Protein AF-A0A9P1INL1-F1 (afdb_monomer)

Sequence (177 aa):
MSMYSETFSSTSYEKPERMVPSFIPCDELLGWNLSVVSNPVTKKDEYTYTVCCRASGRHQVPEAPILKETTPPPVLARCDGPCMAEFPSNQLMIVGKCEHLLCKACYGIVKNDDGSYGCSNFYCWVEPRETFQKAKQNYRKIIQKQNSRAHKFKKDGEDLRSSSEACLPQTPIEYDK

Organism: NCBI:txid860376

Secondary structure (DSSP, 8-state):
----------S----GGG-S-TTS-GGGEEEEEEEEEE-TTT-PEEEEEEEEE-------PPP----S--PPPPPEEE-SSTT--EEEGGGEEE-TTT--EEETTTTTSEE-TTSPEEP-SHHHHS-TTS-HHHHHHHHHHHHHHHHHHHHHHHHTT---PPP-GGGSPPPP-----

Solvent-accessible surface area (backbone atoms only — not comparable to full-atom values): 11444 Å² total; per-residue (Å²): 137,82,84,88,85,82,87,81,90,85,79,78,89,69,56,77,81,71,72,58,65,87,86,58,63,82,92,30,62,76,47,72,48,79,47,78,45,70,37,90,85,79,73,43,76,43,77,47,79,47,77,43,67,53,83,76,76,88,68,93,69,83,92,75,84,90,81,77,87,79,72,74,79,70,59,72,40,62,25,52,19,48,44,59,45,74,38,44,47,90,61,42,43,70,38,94,88,73,71,46,31,21,33,76,47,33,48,61,73,29,68,41,95,90,71,46,71,34,60,49,25,66,83,73,58,49,61,94,86,56,54,70,68,59,42,55,59,58,47,48,59,56,42,53,53,26,33,57,39,10,53,50,37,44,75,74,72,42,94,48,76,54,51,54,81,86,50,53,87,73,80,79,79,80,75,84,126

Structure (mmCIF, N/CA/C/O backbone):
data_AF-A0A9P1INL1-F1
#
_entry.id   AF-A0A9P1INL1-F1
#
loop_
_atom_site.group_PDB
_atom_site.id
_atom_site.type_symbol
_atom_site.label_atom_id
_atom_site.label_alt_id
_atom_site.label_comp_id
_atom_site.label_asym_id
_atom_site.label_entity_id
_atom_site.label_seq_id
_atom_site.pdbx_PDB_ins_code
_atom_site.Cartn_x
_atom_site.Cartn_y
_atom_site.Cartn_z
_atom_site.occupancy
_atom_site.B_iso_or_equiv
_atom_site.auth_seq_id
_atom_site.auth_comp_id
_atom_site.auth_asym_id
_atom_site.auth_atom_id
_atom_site.pdbx_PDB_model_num
ATOM 1 N N . MET A 1 1 ? -46.546 58.010 -30.034 1.00 36.72 1 MET A N 1
ATOM 2 C CA . MET A 1 1 ? -46.561 58.095 -28.556 1.00 36.72 1 MET A CA 1
ATOM 3 C C . MET A 1 1 ? -45.630 57.000 -28.052 1.00 36.72 1 MET A C 1
ATOM 5 O O . MET A 1 1 ? -46.015 55.848 -28.089 1.00 36.72 1 MET A O 1
ATOM 9 N N . SER A 1 2 ? -44.316 57.220 -28.031 1.00 37.75 2 SER A N 1
ATOM 10 C CA . SER A 1 2 ? -43.514 57.994 -27.064 1.00 37.75 2 SER A CA 1
ATOM 11 C C . SER A 1 2 ? -43.453 57.369 -25.667 1.00 37.75 2 SER A C 1
ATOM 13 O O . SER A 1 2 ? -44.425 57.463 -24.931 1.00 37.75 2 SER A O 1
ATOM 15 N N . MET A 1 3 ? -42.257 56.826 -25.390 1.00 40.75 3 MET A N 1
ATOM 16 C CA . MET A 1 3 ? -41.490 56.734 -24.136 1.00 40.75 3 MET A CA 1
ATOM 17 C C . MET A 1 3 ? -42.141 56.108 -22.900 1.00 40.75 3 MET A C 1
ATOM 19 O O . MET A 1 3 ? -43.135 56.622 -22.423 1.00 40.75 3 MET A O 1
ATOM 23 N N . TYR A 1 4 ? -41.464 55.112 -22.313 1.00 36.56 4 TYR A N 1
ATOM 24 C CA . TYR A 1 4 ? -40.706 55.322 -21.071 1.00 36.56 4 TYR A CA 1
ATOM 25 C C . TYR A 1 4 ? -39.428 54.471 -21.101 1.00 36.56 4 TYR A C 1
ATOM 27 O O . TYR A 1 4 ? -39.467 53.244 -21.058 1.00 36.56 4 TYR A O 1
ATOM 35 N N . SER A 1 5 ? -38.296 55.162 -21.224 1.00 41.53 5 SER A N 1
ATOM 36 C CA . SER A 1 5 ? -36.984 54.665 -20.829 1.00 41.53 5 SER A CA 1
ATOM 37 C C . SER A 1 5 ? -36.806 55.029 -19.360 1.00 41.53 5 SER A C 1
ATOM 39 O O . SER A 1 5 ? -36.778 56.215 -19.043 1.00 41.53 5 SER A O 1
ATOM 41 N N . GLU A 1 6 ? -36.656 54.044 -18.481 1.00 32.81 6 GLU A N 1
ATOM 42 C CA . GLU A 1 6 ? -36.129 54.272 -17.136 1.00 32.81 6 GLU A CA 1
ATOM 43 C C . GLU A 1 6 ? -34.863 53.443 -16.954 1.00 32.81 6 GLU A C 1
ATOM 45 O O . GLU A 1 6 ? -34.866 52.252 -16.657 1.00 32.81 6 GLU A O 1
ATOM 50 N N . THR A 1 7 ? -33.746 54.121 -17.188 1.00 39.84 7 THR A N 1
ATOM 51 C CA . THR A 1 7 ? -32.451 53.799 -16.607 1.00 39.84 7 THR A CA 1
ATOM 52 C C . THR A 1 7 ? -32.478 54.145 -15.122 1.00 39.84 7 THR A C 1
ATOM 54 O O . THR A 1 7 ? -32.652 55.315 -14.781 1.00 39.84 7 THR A O 1
ATOM 57 N N . PHE A 1 8 ? -32.191 53.172 -14.257 1.00 27.66 8 PHE A N 1
ATOM 58 C CA . PHE A 1 8 ? -31.573 53.452 -12.964 1.00 27.66 8 PHE A CA 1
ATOM 59 C C . PHE A 1 8 ? -30.344 52.566 -12.759 1.00 27.66 8 PHE A C 1
ATOM 61 O O . PHE A 1 8 ? -30.400 51.339 -12.758 1.00 27.66 8 PHE A O 1
ATOM 68 N N . SER A 1 9 ? -29.219 53.268 -12.662 1.00 38.03 9 SER A N 1
ATOM 69 C CA . SER A 1 9 ? -27.861 52.804 -12.410 1.00 38.03 9 SER A CA 1
ATOM 70 C C . SER A 1 9 ? -27.678 52.462 -10.934 1.00 38.03 9 SER A C 1
ATOM 72 O O . SER A 1 9 ? -28.098 53.252 -10.095 1.00 38.03 9 SER A O 1
ATOM 74 N N . SER A 1 10 ? -26.995 51.351 -10.643 1.00 29.69 10 SER A N 1
ATOM 75 C CA . SER A 1 10 ? -26.153 51.075 -9.459 1.00 29.69 10 SER A CA 1
ATOM 76 C C . SER A 1 10 ? -26.066 49.549 -9.339 1.00 29.69 10 SER A C 1
ATOM 78 O O . SER A 1 10 ? -27.085 48.897 -9.193 1.00 29.69 10 SER A O 1
ATOM 80 N N . THR A 1 11 ? -24.936 48.861 -9.418 1.00 30.86 11 THR A N 1
ATOM 81 C CA . THR A 1 11 ? -23.526 49.225 -9.282 1.00 30.86 11 THR A CA 1
ATOM 82 C C . THR A 1 11 ? -22.720 48.044 -9.827 1.00 30.86 11 THR A C 1
ATOM 84 O O . THR A 1 11 ? -23.191 46.913 -9.798 1.00 30.86 11 THR A O 1
ATOM 87 N N . SER A 1 12 ? -21.512 48.339 -10.306 1.00 35.31 12 SER A N 1
ATOM 88 C CA . SER A 1 12 ? -20.499 47.407 -10.818 1.00 35.31 12 SER A CA 1
ATOM 89 C C . SER A 1 12 ? -20.913 46.553 -12.019 1.00 35.31 12 SER A C 1
ATOM 91 O O . SER A 1 12 ? -21.246 45.377 -11.907 1.00 35.31 12 SER A O 1
ATOM 93 N N . TYR A 1 13 ? -20.737 47.143 -13.203 1.00 37.69 13 TYR A N 1
ATOM 94 C CA . TYR A 1 13 ? -20.312 46.407 -14.390 1.00 37.69 13 TYR A CA 1
ATOM 95 C C . TYR A 1 13 ? -18.970 45.718 -14.094 1.00 37.69 13 TYR A C 1
ATOM 97 O O . TYR A 1 13 ? -17.903 46.206 -14.472 1.00 37.69 13 TYR A O 1
ATOM 105 N N . GLU A 1 14 ? -18.997 44.590 -13.393 1.00 40.81 14 GLU A N 1
ATOM 106 C CA . GLU A 1 14 ? -17.897 43.646 -13.482 1.00 40.81 14 GLU A CA 1
ATOM 107 C C . GLU A 1 14 ? -18.046 42.956 -14.828 1.00 40.81 14 GLU A C 1
ATOM 109 O O . GLU A 1 14 ? -18.856 42.052 -15.018 1.00 40.81 14 GLU A O 1
ATOM 114 N N . LYS A 1 15 ? -17.305 43.484 -15.809 1.00 45.31 15 LYS A N 1
ATOM 115 C CA . LYS A 1 15 ? -17.034 42.814 -17.079 1.00 45.31 15 LYS A CA 1
ATOM 116 C C . LYS A 1 15 ? -16.907 41.304 -16.822 1.00 45.31 15 LYS A C 1
ATOM 118 O O . LYS A 1 15 ? -16.121 40.944 -15.947 1.00 45.31 15 LYS A O 1
ATOM 123 N N . PRO A 1 16 ? -17.567 40.423 -17.592 1.00 45.09 16 PRO A N 1
ATOM 124 C CA . PRO A 1 16 ? -17.417 38.971 -17.438 1.00 45.09 16 PRO A CA 1
ATOM 125 C C . PRO A 1 16 ? -15.958 38.501 -17.607 1.00 45.09 16 PRO A C 1
ATOM 127 O O . PRO A 1 16 ? -15.588 37.426 -17.150 1.00 45.09 16 PRO A O 1
ATOM 130 N N . GLU A 1 17 ? -15.099 39.356 -18.169 1.00 46.00 17 GLU A N 1
ATOM 131 C CA . GLU A 1 17 ? -13.638 39.220 -18.193 1.00 46.00 17 GLU A CA 1
ATOM 132 C C . GLU A 1 17 ? -12.988 39.176 -16.790 1.00 46.00 17 GLU A C 1
ATOM 134 O O . GLU A 1 17 ? -11.856 38.724 -16.667 1.00 46.00 17 GLU A O 1
ATOM 139 N N . ARG A 1 18 ? -13.672 39.625 -15.726 1.00 47.19 18 ARG A N 1
ATOM 140 C CA . ARG A 1 18 ? -13.165 39.641 -14.339 1.00 47.19 18 ARG A CA 1
ATOM 141 C C . ARG A 1 18 ? -13.509 38.401 -13.517 1.00 47.19 18 ARG A C 1
ATOM 143 O O . ARG A 1 18 ? -13.017 38.280 -12.402 1.00 47.19 18 ARG A O 1
ATOM 150 N N . MET A 1 19 ? -14.305 37.478 -14.055 1.00 52.28 19 MET A N 1
ATOM 151 C CA . MET A 1 19 ? -14.605 36.209 -13.382 1.00 52.28 19 MET A CA 1
ATOM 152 C C . MET A 1 19 ? -13.776 35.038 -13.914 1.00 52.28 19 MET A C 1
ATOM 154 O O . MET A 1 19 ? -14.055 33.895 -13.567 1.00 52.28 19 MET A O 1
ATOM 158 N N . VAL A 1 20 ? -12.742 35.301 -14.721 1.00 53.25 20 VAL A N 1
ATOM 159 C CA . VAL A 1 20 ? -11.658 34.330 -14.899 1.00 53.25 20 VAL A CA 1
ATOM 160 C C . VAL A 1 20 ? -10.857 34.353 -13.597 1.00 53.25 20 VAL A C 1
ATOM 162 O O . VAL A 1 20 ? -10.291 35.398 -13.262 1.00 53.25 20 VAL A O 1
ATOM 165 N N . PRO A 1 21 ? -10.803 33.260 -12.822 1.00 56.66 21 PRO A N 1
ATOM 166 C CA . PRO A 1 21 ? -9.991 33.248 -11.621 1.00 56.66 21 PRO A CA 1
ATOM 167 C C . PRO A 1 21 ? -8.529 33.532 -11.985 1.00 56.66 21 PRO A C 1
ATOM 169 O O . PRO A 1 21 ? -7.961 32.880 -12.861 1.00 56.66 21 PRO A O 1
ATOM 172 N N . SER A 1 22 ? -7.908 34.495 -11.305 1.00 57.97 22 SER A N 1
ATOM 173 C CA . SER A 1 22 ? -6.550 34.986 -11.596 1.00 57.97 22 SER A CA 1
ATOM 174 C C . SER A 1 22 ? -5.441 33.936 -11.456 1.00 57.97 22 SER A C 1
ATOM 176 O O . SER A 1 22 ? -4.288 34.214 -11.775 1.00 57.97 22 SER A O 1
ATOM 178 N N . PHE A 1 23 ? -5.771 32.731 -10.984 1.00 59.00 23 PHE A N 1
ATOM 179 C CA . PHE A 1 23 ? -4.848 31.604 -10.890 1.00 59.00 23 PHE A CA 1
ATOM 180 C C . PHE A 1 23 ? -4.638 30.863 -12.219 1.00 59.00 23 PHE A C 1
ATOM 182 O O . PHE A 1 23 ? -3.781 29.983 -12.278 1.00 59.00 23 PHE A O 1
ATOM 189 N N . ILE A 1 24 ? -5.398 31.178 -13.274 1.00 57.72 24 ILE A N 1
ATOM 190 C CA . ILE A 1 24 ? -5.251 30.533 -14.583 1.00 57.72 24 ILE A CA 1
ATOM 191 C C . ILE A 1 24 ? -4.301 31.371 -15.454 1.00 57.72 24 ILE A C 1
ATOM 193 O O . ILE A 1 24 ? -4.614 32.529 -15.732 1.00 57.72 24 ILE A O 1
ATOM 197 N N . PRO A 1 25 ? -3.149 30.828 -15.894 1.00 58.53 25 PRO A N 1
ATOM 198 C CA . PRO A 1 25 ? -2.222 31.554 -16.759 1.00 58.53 25 PRO A CA 1
ATOM 199 C C . PRO A 1 25 ? -2.917 31.980 -18.062 1.00 58.53 25 PRO A C 1
ATOM 201 O O . PRO A 1 25 ? -3.439 31.131 -18.787 1.00 58.53 25 PRO A O 1
ATOM 204 N N . CYS A 1 26 ? -2.914 33.284 -18.375 1.00 55.06 26 CYS A N 1
ATOM 205 C CA . CYS A 1 26 ? -3.557 33.842 -19.579 1.00 55.06 26 CYS A CA 1
ATOM 206 C C . CYS A 1 26 ? -3.087 33.183 -20.884 1.00 55.06 26 CYS A C 1
ATOM 208 O O . CYS A 1 26 ? -3.852 33.096 -21.841 1.00 55.06 26 CYS A O 1
ATOM 210 N N . ASP A 1 27 ? -1.851 32.689 -20.908 1.00 57.91 27 ASP A N 1
ATOM 211 C CA . ASP A 1 27 ? -1.192 32.195 -22.119 1.00 57.91 27 ASP A CA 1
ATOM 212 C C . ASP A 1 27 ? -1.581 30.741 -22.4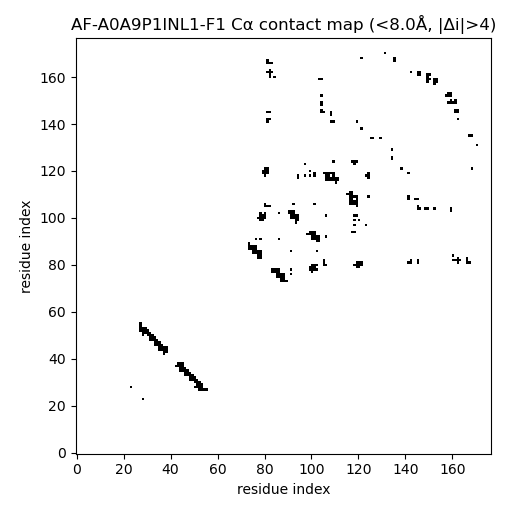62 1.00 57.91 27 ASP A C 1
ATOM 214 O O . ASP A 1 27 ? -1.153 30.194 -23.478 1.00 57.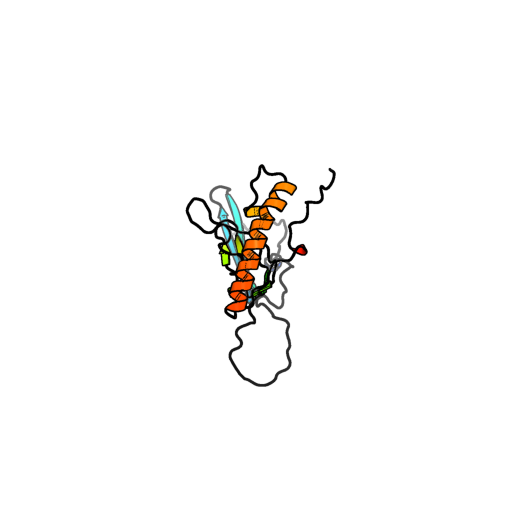91 27 ASP A O 1
ATOM 218 N N . GLU A 1 28 ? -2.403 30.107 -21.620 1.00 62.97 28 GLU A N 1
ATOM 219 C CA . GLU A 1 28 ? -2.787 28.696 -21.726 1.00 62.97 28 GLU A CA 1
ATOM 220 C C . GLU A 1 28 ? -4.294 28.496 -21.915 1.00 62.97 28 GLU A C 1
ATOM 222 O O . GLU A 1 28 ? -4.748 27.368 -22.069 1.00 62.97 28 GLU A O 1
ATOM 227 N N . LEU A 1 29 ? -5.096 29.557 -21.941 1.00 65.19 29 LEU A N 1
ATOM 228 C CA . LEU A 1 29 ? -6.551 29.456 -22.017 1.00 65.19 29 LEU A CA 1
ATOM 229 C C . LEU A 1 29 ? -7.017 29.166 -23.456 1.00 65.19 29 LEU A C 1
ATOM 231 O O . LEU A 1 29 ? -6.966 30.033 -24.323 1.00 65.19 29 LEU A O 1
ATOM 235 N N . LEU A 1 30 ? -7.506 27.951 -23.716 1.00 69.31 30 LEU A N 1
ATOM 236 C CA . LEU A 1 30 ? -8.089 27.576 -25.015 1.00 69.31 30 LEU A CA 1
ATOM 237 C C . LEU A 1 30 ? -9.535 28.053 -25.155 1.00 69.31 30 LEU A C 1
ATOM 239 O O . LEU A 1 30 ? -10.014 28.288 -26.261 1.00 69.31 30 LEU A O 1
ATOM 243 N N . GLY A 1 31 ? -10.236 28.180 -24.034 1.00 69.69 31 GLY A N 1
ATOM 244 C CA . GLY A 1 31 ? -11.607 28.656 -23.999 1.00 69.69 31 GLY A CA 1
ATOM 245 C C . GLY A 1 31 ? -12.217 28.489 -22.619 1.00 69.69 31 GLY A C 1
ATOM 246 O O . GLY A 1 31 ? -11.695 27.772 -21.765 1.00 69.69 31 GLY A O 1
ATOM 247 N N . TRP A 1 32 ? -13.341 29.154 -22.399 1.00 75.50 32 TRP A N 1
ATOM 248 C CA . TRP A 1 32 ? -14.104 29.038 -21.166 1.00 75.50 32 TRP A CA 1
ATOM 249 C C . TRP A 1 32 ? -15.596 29.171 -21.459 1.00 75.50 32 TRP A C 1
ATOM 251 O O . TRP A 1 32 ? -16.002 29.742 -22.473 1.00 75.50 32 TRP A O 1
ATOM 261 N N . ASN A 1 33 ? -16.414 28.620 -20.570 1.00 77.31 33 ASN A N 1
ATOM 262 C CA . ASN A 1 33 ? -17.862 28.732 -20.615 1.00 77.31 33 ASN A CA 1
ATOM 263 C C . ASN A 1 33 ? -18.403 28.975 -19.204 1.00 77.31 33 ASN A C 1
ATOM 265 O O . ASN A 1 33 ? -18.006 28.301 -18.255 1.00 77.31 33 ASN A O 1
ATOM 269 N N . LEU A 1 34 ? -19.318 29.933 -19.081 1.00 76.00 34 LEU A N 1
ATOM 270 C CA . LEU A 1 34 ? -20.094 30.163 -17.872 1.00 76.00 34 LEU A CA 1
ATOM 271 C C . LEU A 1 34 ? -21.530 29.731 -18.151 1.00 76.00 34 LEU A C 1
ATOM 273 O O . LEU A 1 34 ? -22.166 30.244 -19.071 1.00 76.00 34 LEU A O 1
ATOM 277 N N . SER A 1 35 ? -22.035 28.810 -17.342 1.00 77.44 35 SER A N 1
ATOM 278 C CA . SER A 1 35 ? -23.443 28.424 -17.354 1.00 77.44 35 SER A CA 1
ATOM 279 C C . SER A 1 35 ? -24.109 28.892 -16.068 1.00 77.44 35 SER A C 1
ATOM 281 O O . SER A 1 35 ? -23.500 28.877 -14.997 1.00 77.44 35 SER A O 1
ATOM 283 N N . VAL A 1 36 ? -25.352 29.350 -16.192 1.00 82.75 36 VAL A N 1
ATOM 284 C CA . VAL A 1 36 ? -26.159 29.822 -15.067 1.00 82.75 36 VAL A CA 1
ATOM 285 C C . VAL A 1 36 ? -27.418 28.982 -15.007 1.00 82.75 36 VAL A C 1
ATOM 287 O O . VAL A 1 36 ? -28.128 28.850 -16.005 1.00 82.75 36 VAL A O 1
ATOM 290 N N . VAL A 1 37 ? -27.689 28.411 -13.839 1.00 82.88 37 VAL A N 1
ATOM 291 C CA . VAL A 1 37 ? -28.900 27.635 -13.582 1.00 82.88 37 VAL A CA 1
ATOM 292 C C . VAL A 1 37 ? -29.552 28.186 -12.327 1.00 82.88 37 VAL A C 1
ATOM 294 O O . VAL A 1 37 ? -28.935 28.236 -11.269 1.00 82.88 37 VAL A O 1
ATOM 297 N N . SER A 1 38 ? -30.812 28.602 -12.433 1.00 81.75 38 SER A N 1
ATOM 298 C CA . SER A 1 38 ? -31.558 29.047 -11.259 1.00 81.75 38 SER A CA 1
ATOM 299 C C . SER A 1 38 ? -32.009 27.832 -10.459 1.00 81.75 38 SER A C 1
ATOM 301 O O . SER A 1 38 ? -32.746 26.980 -10.964 1.00 81.75 38 SER A O 1
ATOM 303 N N . ASN A 1 39 ? -31.554 27.727 -9.214 1.00 73.69 39 ASN A N 1
ATOM 304 C CA . ASN A 1 39 ? -31.909 26.616 -8.352 1.00 73.69 39 ASN A CA 1
ATOM 305 C C . ASN A 1 39 ? -33.406 26.712 -7.993 1.00 73.69 39 ASN A C 1
ATOM 307 O O . ASN A 1 39 ? -33.840 27.679 -7.353 1.00 73.69 39 ASN A O 1
ATOM 311 N N . PRO A 1 40 ? -34.227 25.709 -8.356 1.00 76.38 40 PRO A N 1
ATOM 312 C CA . PRO A 1 40 ? -35.673 25.794 -8.192 1.00 76.38 40 PRO A CA 1
ATOM 313 C C . PRO A 1 40 ? -36.115 25.797 -6.723 1.00 76.38 40 PRO A C 1
ATOM 315 O O . PRO A 1 40 ? -37.219 26.274 -6.439 1.00 76.38 40 PRO A O 1
ATOM 318 N N . VAL A 1 41 ? -35.271 25.300 -5.812 1.00 78.69 41 VAL A N 1
ATOM 319 C CA . VAL A 1 41 ? -35.533 25.186 -4.371 1.00 78.69 41 VAL A CA 1
ATOM 320 C C . VAL A 1 41 ? -35.112 26.454 -3.639 1.00 78.69 41 VAL A C 1
ATOM 322 O O . VAL A 1 41 ? -35.893 27.013 -2.875 1.00 78.69 41 VAL A O 1
ATOM 325 N N . THR A 1 42 ? -33.893 26.934 -3.878 1.00 83.12 42 THR A N 1
ATOM 326 C CA . THR A 1 42 ? -33.341 28.080 -3.138 1.00 83.12 42 THR A CA 1
ATOM 327 C C . THR A 1 42 ? -33.641 29.423 -3.799 1.00 83.12 42 THR A C 1
ATOM 329 O O . THR A 1 42 ? -33.420 30.459 -3.173 1.00 83.12 42 THR A O 1
ATOM 332 N N . LYS A 1 43 ? -34.147 29.413 -5.044 1.00 80.69 43 LYS A N 1
ATOM 333 C CA . LYS A 1 43 ? -34.374 30.596 -5.897 1.00 80.69 43 LYS A CA 1
ATOM 334 C C . LYS A 1 43 ? -33.119 31.449 -6.099 1.00 80.69 43 LYS A C 1
ATOM 336 O O . LYS A 1 43 ? -33.218 32.639 -6.378 1.00 80.69 43 LYS A O 1
ATOM 341 N N . LYS A 1 44 ? -31.944 30.845 -5.922 1.00 78.00 44 LYS A N 1
ATOM 342 C CA . LYS A 1 44 ? -30.650 31.477 -6.166 1.00 78.00 44 LYS A CA 1
ATOM 343 C C . LYS A 1 44 ? -30.094 30.983 -7.485 1.00 78.00 44 LYS A C 1
ATOM 345 O O . LYS A 1 44 ? -30.222 29.804 -7.807 1.00 78.00 44 LYS A O 1
ATOM 350 N N . ASP A 1 45 ? -29.444 31.882 -8.203 1.00 81.31 45 ASP A N 1
ATOM 351 C CA . ASP A 1 45 ? -28.732 31.524 -9.417 1.00 81.31 45 ASP A CA 1
ATOM 352 C C . ASP A 1 45 ? -27.399 30.872 -9.052 1.00 81.31 45 ASP A C 1
ATOM 354 O O . ASP A 1 45 ? -26.603 31.418 -8.284 1.00 81.31 45 ASP A O 1
ATOM 358 N N . GLU A 1 46 ? -27.186 29.671 -9.577 1.00 79.88 46 GLU A N 1
ATOM 359 C CA . GLU A 1 46 ? -25.941 28.929 -9.463 1.00 79.88 46 GLU A CA 1
ATOM 360 C C . GLU A 1 46 ? -25.125 29.131 -10.735 1.00 79.88 46 GLU A C 1
ATOM 362 O O . GLU A 1 46 ? -25.604 28.934 -11.854 1.00 79.88 46 GLU A O 1
ATOM 367 N N . TYR A 1 47 ? -23.872 29.531 -10.545 1.00 79.94 47 TYR A N 1
ATOM 368 C CA . TYR A 1 47 ? -22.943 29.870 -11.612 1.00 79.94 47 TYR A CA 1
ATOM 369 C C . TYR A 1 47 ? -21.899 28.763 -11.713 1.00 79.94 47 TYR A C 1
ATOM 371 O O . TYR A 1 47 ? -21.142 28.535 -10.771 1.00 79.94 47 TYR A O 1
ATOM 379 N N . THR A 1 48 ? -21.847 28.076 -12.851 1.00 76.31 48 THR A N 1
ATOM 380 C CA . THR A 1 48 ? -20.847 27.039 -13.119 1.00 76.31 48 THR A CA 1
ATOM 381 C C . THR A 1 48 ? -19.868 27.526 -14.171 1.00 76.31 48 THR A C 1
ATOM 383 O O . THR A 1 48 ? -20.236 27.773 -15.321 1.00 76.31 48 THR A O 1
ATOM 386 N N . TYR A 1 49 ? -18.605 27.639 -13.769 1.00 73.38 49 TYR A N 1
ATOM 387 C CA . TYR A 1 49 ? -17.511 28.089 -14.617 1.00 73.38 49 TYR A CA 1
ATOM 388 C C . TYR A 1 49 ? -16.685 26.893 -15.098 1.00 73.38 49 TYR A C 1
ATOM 390 O O . TYR A 1 49 ? -16.116 26.159 -14.292 1.00 73.38 49 TYR A O 1
ATOM 398 N N . THR A 1 50 ? -16.624 26.690 -16.412 1.00 74.62 50 THR A N 1
ATOM 399 C CA . THR A 1 50 ? -15.839 25.627 -17.050 1.00 74.62 50 THR A CA 1
ATOM 400 C C . THR A 1 50 ? -14.704 26.247 -17.842 1.00 74.62 50 THR A C 1
ATOM 402 O O . THR A 1 50 ? -14.931 27.133 -18.666 1.00 74.62 50 THR A O 1
ATOM 405 N N . VAL A 1 51 ? -13.484 25.760 -17.629 1.00 73.56 51 VAL A N 1
ATOM 406 C CA . VAL A 1 51 ? -12.287 26.280 -18.291 1.00 73.56 51 VAL A CA 1
ATOM 407 C C . VAL A 1 51 ? -11.545 25.172 -19.017 1.00 73.56 51 VAL A C 1
ATOM 409 O O . VAL A 1 51 ? -11.324 24.101 -18.459 1.00 73.56 51 VAL A O 1
ATOM 412 N N . CYS A 1 52 ? -11.133 25.448 -20.251 1.00 70.12 52 CYS A N 1
ATOM 413 C CA . CYS A 1 52 ? -10.232 24.608 -21.026 1.00 70.12 52 CYS A CA 1
ATOM 414 C C . CYS A 1 52 ? -8.864 25.289 -21.116 1.00 70.12 52 CYS A C 1
ATOM 416 O O . CYS A 1 52 ? -8.736 26.341 -21.744 1.00 70.12 52 CYS A O 1
ATOM 418 N N . CYS A 1 53 ? -7.840 24.665 -20.534 1.00 71.19 53 CYS A N 1
ATOM 419 C CA . CYS A 1 53 ? -6.457 25.125 -20.639 1.00 71.19 53 CYS A CA 1
ATOM 420 C C . CYS A 1 53 ? -5.612 24.141 -21.457 1.00 71.19 53 CYS A C 1
ATOM 422 O O . CYS A 1 53 ? -5.782 22.925 -21.367 1.00 71.19 53 CYS A O 1
ATOM 424 N N . ARG A 1 54 ? -4.667 24.666 -22.232 1.00 66.06 54 ARG A N 1
ATOM 425 C CA . ARG A 1 54 ? -3.579 23.923 -22.852 1.00 66.06 54 ARG A CA 1
ATOM 426 C C . ARG A 1 54 ? -2.500 23.745 -21.798 1.00 66.06 54 ARG A C 1
ATOM 428 O O . ARG A 1 54 ? -1.847 24.713 -21.443 1.00 66.06 54 ARG A O 1
ATOM 435 N N . ALA A 1 55 ? -2.297 22.523 -21.321 1.00 61.28 55 ALA A N 1
ATOM 436 C CA . ALA A 1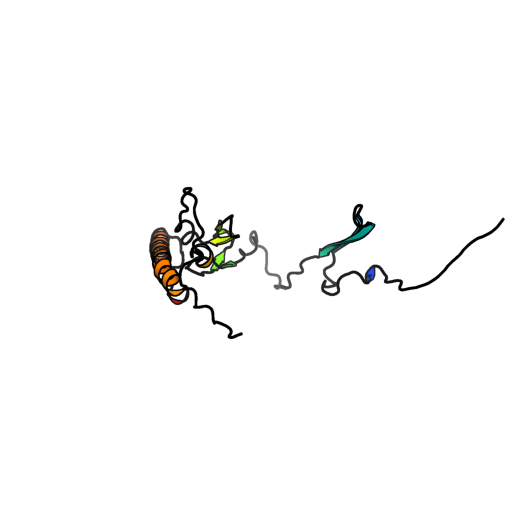 55 ? -1.181 22.232 -20.431 1.00 61.28 55 ALA A CA 1
ATOM 437 C C . ALA A 1 55 ? 0.137 22.493 -21.179 1.00 61.28 55 ALA A C 1
ATOM 439 O O . ALA A 1 55 ? 0.582 21.656 -21.970 1.00 61.28 55 ALA A O 1
ATOM 440 N N . SER A 1 56 ? 0.753 23.659 -20.976 1.00 55.12 56 SER A N 1
ATOM 441 C CA . SER A 1 56 ? 2.074 23.922 -21.538 1.00 55.12 56 SER A CA 1
ATOM 442 C C . SER A 1 56 ? 3.097 23.215 -20.667 1.00 55.12 56 SER A C 1
ATOM 444 O O . SER A 1 56 ? 3.596 23.747 -19.677 1.00 55.12 56 SER A O 1
ATOM 446 N N . GLY A 1 57 ? 3.435 21.984 -21.041 1.00 48.72 57 GLY A N 1
ATOM 447 C CA . GLY A 1 57 ? 4.661 21.363 -20.570 1.00 48.72 57 GLY A CA 1
ATOM 448 C C . GLY A 1 57 ? 5.839 22.240 -20.990 1.00 48.72 57 GLY A C 1
ATOM 449 O O . GLY A 1 57 ? 6.299 22.160 -22.126 1.00 48.72 57 GLY A O 1
ATOM 450 N N . ARG A 1 58 ? 6.339 23.095 -20.089 1.00 42.44 58 ARG A N 1
ATOM 451 C CA . ARG A 1 58 ? 7.659 23.714 -20.247 1.00 42.44 58 ARG A CA 1
ATOM 452 C C . ARG A 1 58 ? 8.706 22.609 -20.172 1.00 42.44 58 ARG A C 1
ATOM 454 O O . ARG A 1 58 ? 9.215 22.294 -19.102 1.00 42.44 58 ARG A O 1
ATOM 461 N N . HIS A 1 59 ? 9.024 22.041 -21.322 1.00 46.16 59 HIS A N 1
ATOM 462 C CA . HIS A 1 59 ? 10.325 21.469 -21.627 1.00 46.16 59 HIS A CA 1
ATOM 463 C C . HIS A 1 59 ? 10.619 21.818 -23.084 1.00 46.16 59 HIS A C 1
ATOM 465 O O . HIS A 1 59 ? 10.225 21.111 -24.006 1.00 46.16 59 HIS A O 1
ATOM 471 N N . GLN A 1 60 ? 11.289 22.952 -23.294 1.00 42.88 60 GLN A N 1
ATOM 472 C CA . GLN A 1 60 ? 12.036 23.154 -24.529 1.00 42.88 60 GLN A CA 1
ATOM 473 C C . GLN A 1 60 ? 13.235 22.205 -24.460 1.00 42.88 60 GLN A C 1
ATOM 475 O O . GLN A 1 60 ? 14.215 22.488 -23.774 1.00 42.88 60 GLN A O 1
ATOM 480 N N . VAL A 1 61 ? 13.124 21.049 -25.108 1.00 45.69 61 VAL A N 1
ATOM 481 C CA . VAL A 1 61 ? 14.280 20.211 -25.436 1.00 45.69 61 VAL A CA 1
ATOM 482 C C . VAL A 1 61 ? 14.661 20.562 -26.877 1.00 45.69 61 VAL A C 1
ATOM 484 O O . VAL A 1 61 ? 13.773 20.533 -27.732 1.00 45.69 61 VAL A O 1
ATOM 487 N N . PRO A 1 62 ? 15.920 20.943 -27.166 1.00 43.75 62 PRO A N 1
ATOM 488 C CA . PRO A 1 62 ? 16.345 21.262 -28.523 1.00 43.75 62 PRO A CA 1
ATOM 489 C C . PRO A 1 62 ? 16.188 20.040 -29.428 1.00 43.75 62 PRO A C 1
ATOM 491 O O . PRO A 1 62 ? 16.486 18.915 -29.026 1.00 43.75 62 PRO A O 1
ATOM 494 N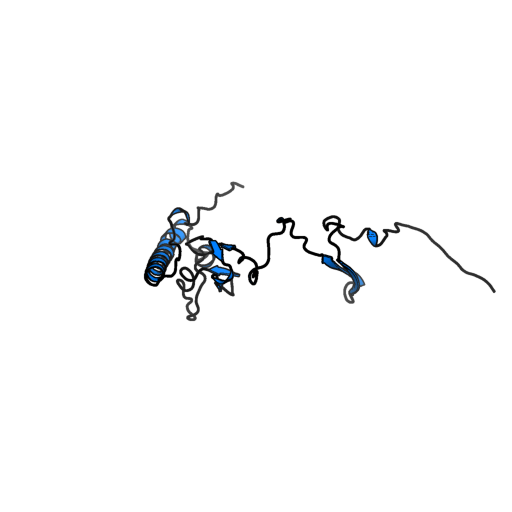 N . GLU A 1 63 ? 15.710 20.287 -30.643 1.00 50.53 63 GLU A N 1
ATOM 495 C CA . GLU A 1 63 ? 15.432 19.299 -31.679 1.00 50.53 63 GLU A CA 1
ATOM 496 C C . GLU A 1 63 ? 16.630 18.370 -31.935 1.00 50.53 63 GLU A C 1
ATOM 498 O O . GLU A 1 63 ? 17.707 18.803 -32.345 1.00 50.53 63 GLU A O 1
ATOM 503 N N . ALA A 1 64 ? 16.420 17.067 -31.745 1.00 42.22 64 ALA A N 1
ATOM 504 C CA . ALA A 1 64 ? 17.255 16.015 -32.311 1.00 42.22 64 ALA A CA 1
ATOM 505 C C . ALA A 1 64 ? 16.355 14.857 -32.796 1.00 42.22 64 ALA A C 1
ATOM 507 O O . ALA A 1 64 ? 15.262 14.658 -32.261 1.00 42.22 64 ALA A O 1
ATOM 508 N N . PRO A 1 65 ? 16.757 14.145 -33.862 1.00 50.44 65 PRO A N 1
ATOM 509 C CA . PRO A 1 65 ? 15.833 13.605 -34.852 1.00 50.44 65 PRO A CA 1
ATOM 510 C C . PRO A 1 65 ? 15.156 12.291 -34.434 1.00 50.44 65 PRO A C 1
ATOM 512 O O . PRO A 1 65 ? 15.803 11.349 -33.991 1.00 50.44 65 PRO A O 1
ATOM 515 N N . ILE A 1 66 ? 13.836 12.269 -34.648 1.00 57.97 66 ILE A N 1
ATOM 516 C CA . ILE A 1 66 ? 12.931 11.150 -34.972 1.00 57.97 66 ILE A CA 1
ATOM 517 C C . ILE A 1 66 ? 13.494 9.742 -34.707 1.00 57.97 66 ILE A C 1
ATOM 519 O O . ILE A 1 66 ? 14.214 9.212 -35.548 1.00 57.97 66 ILE A O 1
ATOM 523 N N . LEU A 1 67 ? 13.052 9.087 -33.622 1.00 52.34 67 LEU A N 1
ATOM 524 C CA . LEU A 1 67 ? 12.879 7.625 -33.548 1.00 52.34 67 LEU A CA 1
ATOM 525 C C . LEU A 1 67 ? 12.032 7.215 -32.318 1.00 52.34 67 LEU A C 1
ATOM 527 O O . LEU A 1 67 ? 12.468 7.358 -31.182 1.00 52.34 67 LEU A O 1
ATOM 531 N N . LYS A 1 68 ? 10.881 6.588 -32.617 1.00 52.38 68 LYS A N 1
ATOM 532 C CA . LYS A 1 68 ? 10.036 5.692 -31.792 1.00 52.38 68 LYS A CA 1
ATOM 533 C C . LYS A 1 68 ? 9.098 6.315 -30.741 1.00 52.38 68 LYS A C 1
ATOM 535 O O . LYS A 1 68 ? 9.505 7.081 -29.881 1.00 52.38 68 LYS A O 1
ATOM 540 N N . GLU A 1 69 ? 7.830 5.905 -30.860 1.00 56.62 69 GLU A N 1
ATOM 541 C CA . GLU A 1 69 ? 6.678 6.090 -29.963 1.00 56.62 69 GLU A CA 1
ATOM 542 C C . GLU A 1 69 ? 7.034 6.532 -28.536 1.00 56.62 69 GLU A C 1
ATOM 544 O O . GLU A 1 69 ? 7.428 5.737 -27.684 1.00 56.62 69 GLU A O 1
ATOM 549 N N . THR A 1 70 ? 6.850 7.820 -28.256 1.00 49.31 70 THR A N 1
ATOM 550 C CA . THR A 1 70 ? 6.982 8.386 -26.916 1.00 49.31 70 THR A CA 1
ATOM 551 C C . THR A 1 70 ? 5.685 8.187 -26.140 1.00 49.31 70 THR A C 1
ATOM 553 O O . THR A 1 70 ? 4.901 9.114 -25.940 1.00 49.31 70 THR A O 1
ATOM 556 N N . THR A 1 71 ? 5.448 6.968 -25.649 1.00 61.22 71 THR A N 1
ATOM 557 C CA . THR A 1 71 ? 4.625 6.828 -24.439 1.00 61.22 71 THR A CA 1
ATOM 558 C C . THR A 1 71 ? 5.256 7.705 -23.354 1.00 61.22 71 THR A C 1
ATOM 560 O O . THR A 1 71 ? 6.455 7.550 -23.098 1.00 61.22 71 THR A O 1
ATOM 563 N N . PRO A 1 72 ? 4.509 8.642 -22.739 1.00 69.38 72 PRO A N 1
ATOM 564 C CA . PRO A 1 72 ? 5.045 9.443 -21.650 1.00 69.38 72 PRO A CA 1
ATOM 565 C C . PRO A 1 72 ? 5.577 8.509 -20.553 1.00 69.38 72 PRO A C 1
ATOM 567 O O . PRO A 1 72 ? 4.988 7.444 -20.325 1.00 69.38 72 PRO A O 1
ATOM 570 N N . PRO A 1 73 ? 6.697 8.862 -19.894 1.00 67.94 73 PRO A N 1
ATOM 571 C CA . PRO A 1 73 ? 7.254 8.036 -18.834 1.00 67.94 73 PRO A CA 1
ATOM 572 C C . PRO A 1 73 ? 6.175 7.779 -17.772 1.00 67.94 73 PRO A C 1
ATOM 574 O O . PRO A 1 73 ? 5.416 8.696 -17.438 1.00 67.94 73 PRO A O 1
ATOM 577 N N . PRO A 1 74 ? 6.060 6.543 -17.260 1.00 76.25 74 PRO A N 1
ATOM 578 C CA . PRO A 1 74 ? 5.008 6.207 -16.318 1.00 76.25 74 PRO A CA 1
ATOM 579 C C . PRO A 1 74 ? 5.144 7.062 -15.056 1.00 76.25 74 PRO A C 1
ATOM 581 O O . PRO A 1 74 ? 6.225 7.160 -14.474 1.00 76.25 74 PRO A O 1
ATOM 584 N N . VAL A 1 75 ? 4.034 7.670 -14.631 1.00 86.69 75 VAL A N 1
ATOM 585 C CA . VAL A 1 75 ? 3.973 8.453 -13.391 1.00 86.69 75 VAL A CA 1
ATOM 586 C C . VAL A 1 75 ? 4.353 7.545 -12.227 1.00 86.69 75 VAL A C 1
ATOM 588 O O . VAL A 1 75 ? 3.721 6.505 -12.028 1.00 86.69 75 VAL A O 1
ATOM 591 N N . LEU A 1 76 ? 5.386 7.926 -11.478 1.00 89.31 76 LEU A N 1
ATOM 592 C CA . LEU A 1 76 ? 5.800 7.213 -10.277 1.00 89.31 76 LEU A CA 1
ATOM 593 C C . LEU A 1 76 ? 4.874 7.581 -9.116 1.00 89.31 76 LEU A C 1
ATOM 595 O O . LEU A 1 76 ? 4.542 8.747 -8.918 1.00 89.31 76 LEU A O 1
ATOM 599 N N . ALA A 1 77 ? 4.469 6.581 -8.346 1.00 90.19 77 ALA A N 1
ATOM 600 C CA . ALA A 1 77 ? 3.671 6.743 -7.144 1.00 90.19 77 ALA A CA 1
ATOM 601 C C . ALA A 1 77 ? 4.216 5.847 -6.029 1.00 90.19 77 ALA A C 1
ATOM 603 O O . ALA A 1 77 ? 4.855 4.819 -6.272 1.00 90.19 77 ALA A O 1
ATOM 604 N N . ARG A 1 78 ? 3.982 6.253 -4.781 1.00 91.44 78 ARG A N 1
ATOM 605 C CA . ARG A 1 78 ? 4.460 5.515 -3.613 1.00 91.44 78 ARG A CA 1
ATOM 606 C C . ARG A 1 78 ? 3.477 4.409 -3.241 1.00 91.44 78 ARG A C 1
ATOM 608 O O . ARG A 1 78 ? 2.271 4.611 -3.258 1.00 91.44 78 ARG A O 1
ATOM 615 N N . CYS A 1 79 ? 4.004 3.247 -2.873 1.00 91.88 79 CYS A N 1
ATOM 616 C CA . CYS A 1 79 ? 3.220 2.191 -2.247 1.00 91.88 79 CYS A CA 1
ATOM 617 C C . CYS A 1 79 ? 2.839 2.599 -0.816 1.00 91.88 79 CYS A C 1
ATOM 619 O O . CYS A 1 79 ? 3.715 2.907 -0.009 1.00 91.88 79 CYS A O 1
ATOM 621 N N . ASP A 1 80 ? 1.556 2.511 -0.483 1.00 91.94 80 ASP A N 1
ATOM 622 C CA . ASP A 1 80 ? 1.003 2.776 0.852 1.00 91.94 80 ASP A CA 1
ATOM 623 C C . ASP A 1 80 ? 1.170 1.596 1.819 1.00 91.94 80 ASP A C 1
ATOM 625 O O . ASP A 1 80 ? 0.818 1.668 2.999 1.00 91.94 80 ASP A O 1
ATOM 629 N N . GLY A 1 81 ? 1.676 0.472 1.314 1.00 91.25 81 GLY A N 1
ATOM 630 C CA . GLY A 1 81 ? 2.002 -0.706 2.100 1.00 91.25 81 GLY A CA 1
ATOM 631 C C . GLY A 1 81 ? 3.321 -0.556 2.864 1.00 91.25 81 GLY A C 1
ATOM 632 O O . GLY A 1 81 ? 4.030 0.441 2.742 1.00 91.25 81 GLY A O 1
ATOM 633 N N . PRO A 1 82 ? 3.725 -1.587 3.621 1.00 91.19 82 PRO A N 1
ATOM 634 C CA . PRO A 1 82 ? 4.903 -1.522 4.484 1.00 91.19 82 PRO A CA 1
ATOM 635 C C . PRO A 1 82 ? 6.229 -1.272 3.750 1.00 91.19 82 PRO A C 1
ATOM 637 O O . PRO A 1 82 ? 7.211 -0.942 4.405 1.00 91.19 82 PRO A O 1
ATOM 640 N N . CYS A 1 83 ? 6.313 -1.446 2.428 1.00 90.94 83 CYS A N 1
ATOM 641 C CA . CYS A 1 83 ? 7.563 -1.217 1.701 1.00 90.94 83 CYS A CA 1
ATOM 642 C C . CYS A 1 83 ? 7.842 0.262 1.401 1.00 90.94 83 CYS A C 1
ATOM 644 O O . CYS A 1 83 ? 8.998 0.5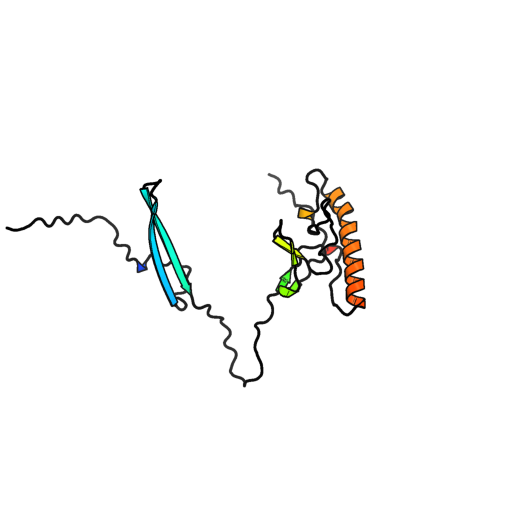95 1.160 1.00 90.94 83 CYS A O 1
ATOM 646 N N . MET A 1 84 ? 6.811 1.123 1.372 1.00 89.31 84 MET A N 1
ATOM 647 C CA . MET A 1 84 ? 6.908 2.569 1.091 1.00 89.31 84 MET A CA 1
ATOM 648 C C . MET A 1 84 ? 7.738 2.943 -0.152 1.00 89.31 84 MET A C 1
ATOM 650 O O . MET A 1 84 ? 8.237 4.059 -0.271 1.00 89.31 84 MET A O 1
ATOM 654 N N . ALA A 1 85 ? 7.910 1.999 -1.075 1.00 88.75 85 ALA A N 1
ATOM 655 C CA . ALA A 1 85 ? 8.736 2.156 -2.261 1.00 88.75 85 ALA A CA 1
ATOM 656 C C . ALA A 1 85 ? 7.950 2.825 -3.391 1.00 88.75 85 ALA A C 1
ATOM 658 O O . ALA A 1 85 ? 6.730 2.682 -3.472 1.00 88.75 85 ALA A O 1
ATOM 659 N N . GLU A 1 86 ? 8.663 3.540 -4.254 1.00 89.50 86 GLU A N 1
ATOM 660 C CA . GLU A 1 86 ? 8.103 4.149 -5.456 1.00 89.50 86 GLU A CA 1
ATOM 661 C C . GLU A 1 86 ? 8.059 3.132 -6.590 1.00 89.50 86 GLU A C 1
ATOM 663 O O . GLU A 1 86 ? 9.020 2.394 -6.818 1.00 89.50 86 GLU A O 1
ATOM 668 N N . PHE A 1 87 ? 6.931 3.100 -7.288 1.00 87.50 87 PHE A N 1
ATOM 669 C CA . PHE A 1 87 ? 6.701 2.246 -8.439 1.00 87.50 87 PHE A CA 1
ATOM 670 C C . PHE A 1 87 ? 6.016 3.053 -9.542 1.00 87.50 87 PHE A C 1
ATOM 672 O O . PHE A 1 87 ? 5.283 4.000 -9.246 1.00 87.50 87 PHE A O 1
ATOM 679 N N . PRO A 1 88 ? 6.186 2.663 -10.812 1.00 88.81 88 PRO A N 1
ATOM 680 C CA . PRO A 1 88 ? 5.275 3.058 -11.876 1.00 88.81 88 PRO A CA 1
ATOM 681 C C . PRO A 1 88 ? 3.819 2.830 -11.447 1.00 88.81 88 PRO A C 1
ATOM 683 O O . PRO A 1 88 ? 3.486 1.766 -10.925 1.00 88.81 88 PRO A O 1
ATOM 686 N N . SER A 1 89 ? 2.942 3.810 -11.656 1.00 86.75 89 SER A N 1
ATOM 687 C CA . SER A 1 89 ? 1.538 3.749 -11.221 1.00 86.75 89 SER A CA 1
ATOM 688 C C . SER A 1 89 ? 0.786 2.530 -11.769 1.00 86.75 89 SER A C 1
ATOM 690 O O . SER A 1 89 ? -0.060 1.969 -11.079 1.00 86.75 89 SER A O 1
ATOM 692 N N . ASN A 1 90 ? 1.158 2.041 -12.956 1.00 87.62 90 ASN A N 1
ATOM 693 C CA . ASN A 1 90 ? 0.626 0.812 -13.555 1.00 87.62 90 ASN A CA 1
ATOM 694 C C . ASN A 1 90 ? 1.061 -0.490 -12.847 1.00 87.62 90 ASN A C 1
ATOM 696 O O . ASN A 1 90 ? 0.527 -1.552 -13.153 1.00 87.62 90 ASN A O 1
ATOM 700 N N . GLN A 1 91 ? 2.024 -0.434 -11.924 1.00 88.00 91 GLN A N 1
ATOM 701 C CA . GLN A 1 91 ? 2.461 -1.561 -11.087 1.00 88.00 91 GLN A CA 1
ATOM 702 C C . GLN A 1 91 ? 1.851 -1.526 -9.675 1.00 88.00 91 GLN A C 1
ATOM 704 O O . GLN A 1 91 ? 2.150 -2.389 -8.839 1.00 88.00 91 GLN A O 1
ATOM 709 N N . LEU A 1 92 ? 1.001 -0.537 -9.396 1.00 90.50 92 LEU A N 1
ATOM 710 C CA . LEU A 1 92 ? 0.276 -0.396 -8.141 1.00 90.50 92 LEU A CA 1
ATOM 711 C C . LEU A 1 92 ? -1.185 -0.805 -8.323 1.00 90.50 92 LEU A C 1
ATOM 713 O O . LEU A 1 92 ? -1.798 -0.585 -9.362 1.00 90.50 92 LEU A O 1
ATOM 717 N N . MET A 1 93 ? -1.747 -1.406 -7.281 1.00 91.06 93 MET A N 1
ATOM 718 C CA . MET A 1 93 ? -3.145 -1.819 -7.223 1.00 91.06 93 MET A CA 1
ATOM 719 C C . MET A 1 93 ? -3.892 -0.952 -6.218 1.00 91.06 93 MET A C 1
ATOM 721 O O . MET A 1 93 ? -3.473 -0.853 -5.065 1.00 91.06 93 MET A O 1
ATOM 725 N N . ILE A 1 94 ? -5.013 -0.370 -6.643 1.00 89.81 94 ILE A N 1
ATOM 726 C CA . ILE A 1 94 ? -5.923 0.371 -5.765 1.00 89.81 94 ILE A CA 1
ATOM 727 C C . ILE A 1 94 ? -6.759 -0.626 -4.960 1.00 89.81 94 ILE A C 1
ATOM 729 O O . ILE A 1 94 ? -7.390 -1.526 -5.519 1.00 89.81 94 ILE A O 1
ATOM 733 N N . VAL A 1 95 ? -6.803 -0.451 -3.640 1.00 85.38 95 VAL A N 1
ATOM 734 C CA . VAL A 1 95 ? -7.712 -1.208 -2.770 1.00 85.38 95 VAL A CA 1
ATOM 735 C C . VAL A 1 95 ? -9.037 -0.453 -2.650 1.00 85.38 95 VAL A C 1
ATOM 737 O O . VAL A 1 95 ? -9.119 0.580 -1.991 1.00 85.38 95 VAL A O 1
ATOM 740 N N . GLY A 1 96 ? -10.091 -0.987 -3.272 1.00 71.44 96 GLY A N 1
ATOM 741 C CA . GLY A 1 96 ? -11.325 -0.252 -3.594 1.00 71.44 96 GLY A CA 1
ATOM 742 C C . GLY A 1 96 ? -12.151 0.351 -2.446 1.00 71.44 96 GLY A C 1
ATOM 743 O O . GLY A 1 96 ? -13.104 1.059 -2.733 1.00 71.44 96 GLY A O 1
ATOM 744 N N . LYS A 1 97 ? -11.829 0.101 -1.168 1.00 78.69 97 LYS A N 1
ATOM 745 C CA . LYS A 1 97 ? -12.527 0.726 -0.020 1.00 78.69 97 LYS A CA 1
ATOM 746 C C . LYS A 1 97 ? -11.760 1.882 0.628 1.00 78.69 97 LYS A C 1
ATOM 748 O O . LYS A 1 97 ? -12.366 2.667 1.343 1.00 78.69 97 LYS A O 1
ATOM 753 N N . CYS A 1 98 ? -10.444 1.955 0.440 1.00 86.81 98 CYS A N 1
ATOM 754 C CA . CYS A 1 98 ? -9.579 2.913 1.139 1.00 86.81 98 CYS A CA 1
ATOM 755 C C . CYS A 1 98 ? -8.656 3.696 0.204 1.00 86.81 98 CYS A C 1
ATOM 757 O O . CYS A 1 98 ? -7.780 4.396 0.693 1.00 86.81 98 CYS A O 1
ATOM 759 N N . GLU A 1 99 ? -8.791 3.503 -1.112 1.00 87.75 99 GLU A N 1
ATOM 760 C CA . GLU A 1 99 ? -8.037 4.178 -2.184 1.00 87.75 99 GLU A CA 1
ATOM 761 C C . GLU A 1 99 ? -6.502 4.039 -2.128 1.00 87.75 99 GLU A C 1
ATOM 763 O O . GLU A 1 99 ? -5.808 4.483 -3.035 1.00 87.75 99 GLU A O 1
ATOM 768 N N . HIS A 1 100 ? -5.966 3.334 -1.130 1.00 91.56 100 HIS A N 1
ATOM 769 C CA . HIS A 1 100 ? -4.544 3.044 -1.006 1.00 91.56 100 HIS A CA 1
ATOM 770 C C . HIS A 1 100 ? -3.994 2.228 -2.182 1.00 91.56 100 HIS A C 1
ATOM 772 O O . HIS A 1 100 ? -4.576 1.216 -2.594 1.00 91.56 100 HIS A O 1
ATOM 778 N N . LEU A 1 101 ? -2.81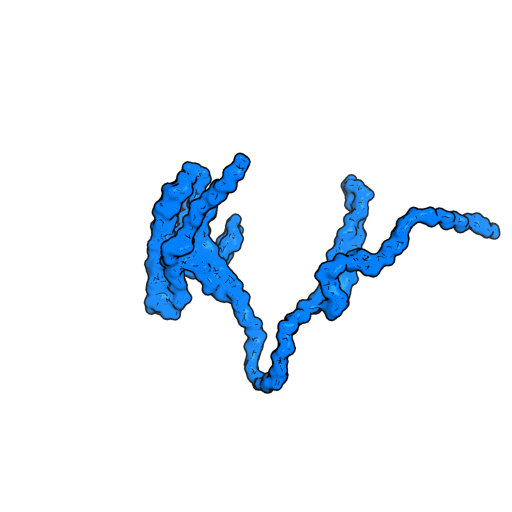5 2.636 -2.644 1.00 93.00 101 LEU A N 1
ATOM 779 C CA . LEU A 1 101 ? -2.037 2.039 -3.719 1.00 93.00 101 LEU A CA 1
ATOM 780 C C . LEU A 1 101 ? -1.025 1.040 -3.157 1.00 93.00 101 LEU A C 1
ATOM 782 O O . LEU A 1 101 ? -0.101 1.400 -2.431 1.00 93.00 101 LEU A O 1
ATOM 786 N N . LEU A 1 102 ? -1.153 -0.235 -3.516 1.00 93.12 102 LEU A N 1
ATOM 787 C CA . LEU A 1 102 ? -0.268 -1.298 -3.036 1.00 93.12 102 LEU A CA 1
ATOM 788 C C . LEU A 1 102 ? 0.489 -1.964 -4.184 1.00 93.12 102 LEU A C 1
ATOM 790 O O . LEU A 1 102 ? -0.101 -2.367 -5.183 1.00 93.12 102 LEU A O 1
ATOM 794 N N . CYS A 1 103 ? 1.795 -2.171 -4.012 1.00 92.94 103 CYS A N 1
ATOM 795 C CA . CYS A 1 103 ? 2.576 -2.986 -4.940 1.00 92.94 103 CYS A CA 1
ATOM 796 C C . CYS A 1 103 ? 2.216 -4.476 -4.819 1.00 92.94 103 CYS A C 1
ATOM 798 O O . CYS A 1 103 ? 1.648 -4.928 -3.818 1.00 92.94 103 CYS A O 1
ATOM 800 N N . LYS A 1 104 ? 2.638 -5.278 -5.800 1.00 92.12 104 LYS A N 1
ATOM 801 C CA . LYS A 1 104 ? 2.381 -6.728 -5.857 1.00 92.12 104 LYS A CA 1
ATOM 802 C C . LYS A 1 104 ? 2.886 -7.520 -4.648 1.00 92.12 104 LYS A C 1
ATOM 804 O O . LYS A 1 104 ? 2.310 -8.553 -4.312 1.00 92.12 104 LYS A O 1
ATOM 809 N N . ALA A 1 105 ? 3.923 -7.045 -3.959 1.00 92.50 105 ALA A N 1
ATOM 810 C CA . ALA A 1 105 ? 4.395 -7.670 -2.723 1.00 92.50 105 ALA A CA 1
ATOM 811 C C . ALA A 1 105 ? 3.501 -7.337 -1.516 1.00 92.50 105 ALA A C 1
ATOM 813 O O . ALA A 1 105 ? 3.327 -8.191 -0.650 1.00 92.50 105 ALA A O 1
ATOM 814 N N . CYS A 1 106 ? 2.930 -6.128 -1.465 1.00 92.50 106 CYS A N 1
ATOM 815 C CA . CYS A 1 106 ? 2.097 -5.651 -0.357 1.00 92.50 106 CYS A CA 1
ATOM 816 C C . CYS A 1 106 ? 0.631 -6.094 -0.487 1.00 92.50 106 CYS A C 1
ATOM 818 O O . CYS A 1 106 ? -0.007 -6.473 0.495 1.00 92.50 106 CYS A O 1
ATOM 820 N N . TYR A 1 107 ? 0.104 -6.106 -1.709 1.00 92.31 107 TYR A N 1
ATOM 821 C CA . TYR A 1 107 ? -1.277 -6.481 -1.985 1.00 92.31 107 TYR A CA 1
ATOM 822 C C . TYR A 1 107 ? -1.554 -7.954 -1.666 1.00 92.31 107 TYR A C 1
ATOM 824 O O . TYR A 1 107 ? -0.822 -8.845 -2.098 1.00 92.31 107 TYR A O 1
ATOM 832 N N . GLY A 1 108 ? -2.628 -8.233 -0.928 1.00 88.38 108 GLY A N 1
ATOM 833 C CA . GLY A 1 108 ? -3.066 -9.591 -0.592 1.00 88.38 108 GLY A CA 1
ATOM 834 C C . GLY A 1 108 ? -2.325 -10.254 0.574 1.00 88.38 108 GLY A C 1
ATOM 835 O O . GLY A 1 108 ? -2.455 -11.458 0.781 1.00 88.38 108 GLY A O 1
ATOM 836 N N . ILE A 1 109 ? -1.532 -9.493 1.340 1.00 91.62 109 ILE A N 1
ATOM 837 C CA . ILE A 1 109 ? -0.991 -9.967 2.629 1.00 91.62 109 ILE A CA 1
ATOM 838 C C . ILE A 1 109 ? -2.105 -10.087 3.675 1.00 91.62 109 ILE A C 1
ATOM 840 O O . ILE A 1 109 ? -2.114 -11.029 4.473 1.00 91.62 109 ILE A O 1
ATOM 844 N N . VAL A 1 110 ? -3.012 -9.113 3.676 1.00 89.00 110 VAL A N 1
ATOM 845 C CA . VAL A 1 110 ? -4.182 -9.062 4.549 1.00 89.00 110 VAL A CA 1
ATOM 846 C C . VAL A 1 110 ? -5.350 -9.703 3.807 1.00 89.00 110 VAL A C 1
ATOM 848 O O . VAL A 1 110 ? -5.570 -9.424 2.627 1.00 89.00 110 VAL A O 1
ATOM 851 N N . LYS A 1 111 ? -6.083 -10.576 4.496 1.00 87.69 111 LYS A N 1
ATOM 852 C CA . LYS A 1 111 ? -7.345 -11.149 4.028 1.00 87.69 111 LYS A CA 1
ATOM 853 C C . LYS A 1 111 ? -8.435 -10.773 5.017 1.00 87.69 111 LYS A C 1
ATOM 855 O O . LYS A 1 111 ? -8.194 -10.839 6.219 1.00 87.69 111 LYS A O 1
ATOM 860 N N . ASN A 1 112 ? -9.578 -10.373 4.488 1.00 83.38 112 ASN A N 1
ATOM 861 C CA . ASN A 1 112 ? -10.781 -10.102 5.257 1.00 83.38 112 ASN A CA 1
ATOM 862 C C . ASN A 1 112 ? -11.547 -11.414 5.503 1.00 83.38 112 ASN A C 1
ATOM 864 O O . ASN A 1 112 ? -11.312 -12.414 4.816 1.00 83.38 112 ASN A O 1
ATOM 868 N N . ASP A 1 113 ? -12.488 -11.395 6.446 1.00 85.69 113 ASP A N 1
ATOM 869 C CA . ASP A 1 113 ? -13.297 -12.570 6.807 1.00 85.69 113 ASP A CA 1
ATOM 870 C C . ASP A 1 113 ? -14.208 -13.044 5.663 1.00 85.69 113 ASP A C 1
ATOM 872 O O . ASP A 1 113 ? -14.497 -14.232 5.543 1.00 85.69 113 ASP A O 1
ATOM 876 N N . ASP A 1 114 ? -14.603 -12.131 4.772 1.00 85.50 114 ASP A N 1
ATOM 877 C CA . ASP A 1 114 ? -15.360 -12.425 3.548 1.00 85.50 114 ASP A CA 1
ATOM 878 C C . ASP A 1 114 ? -14.502 -13.073 2.437 1.00 85.50 114 ASP A C 1
ATOM 880 O O . ASP A 1 114 ? -14.985 -13.323 1.333 1.00 85.50 114 ASP A O 1
ATOM 884 N N . GLY A 1 115 ? -13.219 -13.336 2.709 1.00 84.50 115 GLY A N 1
ATOM 885 C CA . GLY A 1 115 ? -12.264 -13.923 1.771 1.00 84.50 115 GLY A CA 1
ATOM 886 C C . GLY A 1 115 ? -11.634 -12.927 0.793 1.00 84.50 115 GLY A C 1
ATOM 887 O O . GLY A 1 115 ? -10.726 -13.309 0.048 1.00 84.50 115 GLY A O 1
ATOM 888 N N . SER A 1 116 ? -12.057 -11.659 0.802 1.00 85.44 116 SER A N 1
ATOM 889 C CA . SER A 1 116 ? -11.472 -10.612 -0.038 1.00 85.44 116 SER A CA 1
ATOM 890 C C . SER A 1 116 ? -10.084 -10.180 0.455 1.00 85.44 116 SER A C 1
ATOM 892 O O . SER A 1 116 ? -9.698 -10.398 1.609 1.00 85.44 116 SER A O 1
ATOM 894 N N . TYR A 1 117 ? -9.294 -9.564 -0.428 1.00 87.19 117 TYR A N 1
ATOM 895 C CA . TYR A 1 117 ? -7.993 -9.009 -0.054 1.00 87.19 117 TYR A CA 1
ATOM 896 C C . TYR A 1 117 ? -8.161 -7.662 0.657 1.00 87.19 117 TYR A C 1
ATOM 898 O O . TYR A 1 117 ? -8.741 -6.723 0.113 1.00 87.19 117 TYR A O 1
ATOM 906 N N . GLY A 1 118 ? -7.627 -7.574 1.874 1.00 87.94 118 GLY A N 1
ATOM 907 C CA . GLY A 1 118 ? -7.616 -6.357 2.678 1.00 87.94 118 GLY A CA 1
ATOM 908 C C . GLY A 1 118 ? -6.439 -5.441 2.346 1.00 87.94 118 GLY A C 1
ATOM 909 O O . GLY A 1 118 ? -5.460 -5.838 1.704 1.00 87.94 118 GLY A O 1
ATOM 910 N N . CYS A 1 119 ? -6.519 -4.199 2.821 1.00 91.62 119 CYS A N 1
ATOM 911 C CA . CYS A 1 119 ? -5.427 -3.244 2.697 1.00 91.62 119 CYS A CA 1
ATOM 912 C C . CYS A 1 119 ? -4.323 -3.557 3.713 1.00 91.62 119 CYS A C 1
ATOM 914 O O . CYS A 1 119 ? -4.593 -3.748 4.896 1.00 91.62 119 CYS A O 1
ATOM 916 N N . SER A 1 120 ? -3.070 -3.585 3.259 1.00 91.44 120 SER A N 1
ATOM 917 C CA . SER A 1 120 ? -1.908 -3.765 4.130 1.00 91.44 120 SER A CA 1
ATOM 918 C C . SER A 1 120 ? -1.325 -2.446 4.641 1.00 91.44 120 SER A C 1
ATOM 920 O O . SER A 1 120 ? -0.222 -2.474 5.169 1.00 91.44 120 SER A O 1
ATOM 922 N N . ASN A 1 121 ? -1.983 -1.302 4.430 1.00 91.62 121 ASN A N 1
ATOM 923 C CA . ASN A 1 121 ? -1.584 -0.039 5.051 1.00 91.62 121 ASN A CA 1
ATOM 924 C C . ASN A 1 121 ? -1.829 -0.125 6.564 1.00 91.62 121 ASN A C 1
ATOM 926 O O . ASN A 1 121 ? -2.855 -0.650 6.997 1.00 91.62 121 ASN A O 1
ATOM 930 N N . PHE A 1 122 ? -0.901 0.403 7.364 1.00 89.00 122 PHE A N 1
ATOM 931 C CA . PHE A 1 122 ? -0.985 0.341 8.822 1.00 89.00 122 PHE A CA 1
ATOM 932 C C . PHE A 1 122 ? -2.306 0.897 9.366 1.00 89.00 122 PHE A C 1
ATOM 934 O O . PHE A 1 122 ? -2.950 0.241 10.175 1.00 89.00 122 PHE A O 1
ATOM 941 N N . TYR A 1 123 ? -2.747 2.058 8.885 1.00 87.19 123 TYR A N 1
ATOM 942 C CA . TYR A 1 123 ? -3.940 2.734 9.397 1.00 87.19 123 TYR A CA 1
ATOM 943 C C . TYR A 1 123 ? -5.246 2.054 8.976 1.00 87.19 123 TYR A C 1
ATOM 945 O O . TYR A 1 123 ? -6.243 2.176 9.677 1.00 87.19 123 TYR A O 1
ATOM 953 N N . CYS A 1 124 ? -5.247 1.305 7.870 1.00 86.94 124 CYS A N 1
ATOM 954 C CA . CYS A 1 124 ? -6.394 0.475 7.489 1.00 86.94 124 CYS A CA 1
ATOM 955 C C . CYS A 1 124 ? -6.436 -0.865 8.214 1.00 86.94 124 CYS A C 1
ATOM 957 O O . CYS A 1 124 ? -7.503 -1.454 8.348 1.00 86.94 124 CYS A O 1
ATOM 959 N N . TRP A 1 125 ? -5.269 -1.379 8.595 1.00 83.56 125 TRP A N 1
ATOM 960 C CA . TRP A 1 125 ? -5.142 -2.690 9.213 1.00 83.56 125 TRP A CA 1
ATOM 961 C C . TRP A 1 125 ? -5.332 -2.645 10.737 1.00 83.56 125 TRP A C 1
ATOM 963 O O . TRP A 1 125 ? -5.789 -3.623 11.322 1.00 83.56 125 TRP A O 1
ATOM 973 N N . VAL A 1 126 ? -4.975 -1.533 11.385 1.00 82.19 126 VAL A N 1
ATOM 974 C CA . VAL A 1 126 ? -5.055 -1.379 12.843 1.00 82.19 126 VAL A CA 1
ATOM 975 C C . VAL A 1 126 ? -6.497 -1.331 13.339 1.00 82.19 126 VAL A C 1
ATOM 977 O O . VAL A 1 126 ? -7.313 -0.545 12.864 1.00 82.19 126 VAL A O 1
ATOM 980 N N . GLU A 1 127 ? -6.788 -2.131 14.365 1.00 77.12 127 GLU A N 1
ATOM 981 C CA . GLU A 1 127 ? -8.064 -2.065 15.068 1.00 77.12 127 GLU A CA 1
ATOM 982 C C . GLU A 1 127 ? -8.167 -0.784 15.919 1.00 77.12 127 GLU A C 1
ATOM 984 O O . GLU A 1 127 ? -7.243 -0.484 16.682 1.00 77.12 127 GLU A O 1
ATOM 989 N N . PRO A 1 128 ? -9.310 -0.068 15.901 1.00 73.19 128 PRO A N 1
ATOM 990 C CA . PRO A 1 128 ? -9.483 1.198 16.624 1.00 73.19 128 PRO A CA 1
ATOM 991 C C . PRO A 1 128 ? -9.271 1.129 18.145 1.00 73.19 128 PRO A C 1
ATOM 993 O O . PRO A 1 128 ? -9.129 2.162 18.792 1.00 73.19 128 PRO A O 1
ATOM 996 N N . ARG A 1 129 ? -9.314 -0.072 18.736 1.00 75.38 129 ARG A N 1
ATOM 997 C CA . ARG A 1 129 ? -9.230 -0.291 20.189 1.00 75.38 129 ARG A CA 1
ATOM 998 C C . ARG A 1 129 ? -7.845 -0.740 20.663 1.00 75.38 129 ARG A C 1
ATOM 1000 O O . ARG A 1 129 ? -7.653 -0.898 21.867 1.00 75.38 129 ARG A O 1
ATOM 1007 N N . GLU A 1 130 ? -6.890 -0.972 19.762 1.00 80.88 130 GLU A N 1
ATOM 1008 C CA . GLU A 1 130 ? -5.533 -1.366 20.149 1.00 80.88 130 GLU A CA 1
ATOM 1009 C C . GLU A 1 130 ? -4.643 -0.155 20.443 1.00 80.88 130 GLU A C 1
ATOM 1011 O O . GLU A 1 130 ? -4.706 0.878 19.780 1.00 80.88 130 GLU A O 1
ATOM 1016 N N . THR A 1 131 ? -3.750 -0.292 21.428 1.00 85.06 131 THR A N 1
ATOM 1017 C CA . THR A 1 131 ? -2.710 0.715 21.658 1.00 85.06 131 THR A CA 1
ATOM 1018 C C . THR A 1 131 ? -1.748 0.746 20.472 1.00 85.06 131 THR A C 1
ATOM 1020 O O . THR A 1 131 ? -1.410 -0.298 19.909 1.00 85.06 131 THR A O 1
ATOM 1023 N N . PHE A 1 132 ? -1.234 1.930 20.122 1.00 84.94 132 PHE A N 1
ATOM 1024 C CA . PHE A 1 132 ? -0.306 2.086 18.994 1.00 84.94 132 PHE A CA 1
ATOM 1025 C C . PHE A 1 132 ? 0.911 1.150 19.094 1.00 84.94 132 PHE A C 1
ATOM 1027 O O . PHE A 1 132 ? 1.355 0.585 18.096 1.00 84.94 132 PHE A O 1
ATOM 1034 N N . GLN A 1 133 ? 1.439 0.935 20.304 1.00 85.25 133 GLN A N 1
ATOM 1035 C CA . GLN A 1 133 ? 2.556 0.014 20.532 1.00 85.25 133 GLN A CA 1
ATOM 1036 C C . GLN A 1 133 ? 2.193 -1.434 20.184 1.00 85.25 133 GLN A C 1
ATOM 1038 O O . GLN A 1 133 ? 2.957 -2.104 19.486 1.00 85.25 133 GLN A O 1
ATOM 1043 N N . LYS A 1 134 ? 1.023 -1.909 20.628 1.00 85.88 134 LYS A N 1
ATOM 1044 C CA . LYS A 1 134 ? 0.545 -3.266 20.339 1.00 85.88 134 LYS A CA 1
ATOM 1045 C C . LYS A 1 134 ? 0.241 -3.433 18.848 1.00 85.88 134 LYS A C 1
ATOM 1047 O O . LYS A 1 134 ? 0.724 -4.381 18.231 1.00 85.88 134 LYS A O 1
ATOM 1052 N N . ALA A 1 135 ? -0.435 -2.453 18.254 1.00 86.19 135 ALA A N 1
ATOM 1053 C CA . ALA A 1 135 ? -0.677 -2.365 16.819 1.00 86.19 135 ALA A CA 1
ATOM 1054 C C . ALA A 1 135 ? 0.631 -2.447 16.008 1.00 86.19 135 ALA A C 1
ATOM 1056 O O . ALA A 1 135 ? 0.754 -3.254 15.086 1.00 86.19 135 ALA A O 1
ATOM 1057 N N . LYS A 1 136 ? 1.656 -1.674 16.391 1.00 86.25 136 LYS A N 1
ATOM 1058 C CA . LYS A 1 136 ? 2.982 -1.677 15.753 1.00 86.25 136 LYS A CA 1
ATOM 1059 C C . LYS A 1 136 ? 3.686 -3.028 15.877 1.00 86.25 136 LYS A C 1
ATOM 1061 O O . LYS A 1 136 ? 4.281 -3.494 14.905 1.00 86.25 136 LYS A O 1
ATOM 1066 N N . GLN A 1 137 ? 3.616 -3.674 17.042 1.00 86.19 137 GLN A N 1
ATOM 1067 C CA . GLN A 1 137 ? 4.166 -5.019 17.237 1.00 86.19 137 GLN A CA 1
ATOM 1068 C C . GLN A 1 137 ? 3.454 -6.049 16.359 1.00 86.19 137 GLN A C 1
ATOM 1070 O O . GLN A 1 137 ? 4.119 -6.837 15.685 1.00 86.19 137 GLN A O 1
ATOM 1075 N N . ASN A 1 138 ? 2.123 -6.014 16.304 1.00 86.19 138 ASN A N 1
ATOM 1076 C CA . ASN A 1 138 ? 1.353 -6.923 15.464 1.00 86.19 138 ASN A CA 1
ATOM 1077 C C . ASN A 1 138 ? 1.645 -6.703 13.970 1.00 86.19 138 ASN A C 1
ATOM 1079 O O . ASN A 1 138 ? 1.818 -7.669 13.221 1.00 86.19 138 ASN A O 1
ATOM 1083 N N . TYR A 1 139 ? 1.806 -5.447 13.549 1.00 89.81 139 TYR A N 1
ATOM 1084 C CA . TYR A 1 139 ? 2.110 -5.083 12.167 1.00 89.81 139 TYR A CA 1
ATOM 1085 C C . TYR A 1 139 ? 3.476 -5.595 11.678 1.00 89.81 139 TYR A C 1
ATOM 1087 O O . TYR A 1 139 ? 3.666 -5.808 10.478 1.00 89.81 139 TYR A O 1
ATOM 1095 N N . ARG A 1 140 ? 4.415 -5.929 12.579 1.00 89.25 140 ARG A N 1
ATOM 1096 C CA . A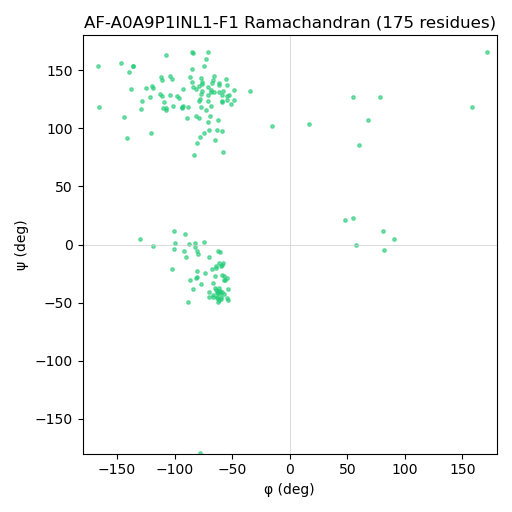RG A 1 140 ? 5.669 -6.612 12.198 1.00 89.25 140 ARG A CA 1
ATOM 1097 C C . ARG A 1 140 ? 5.419 -7.932 11.466 1.00 89.25 140 ARG A C 1
ATOM 1099 O O . ARG A 1 140 ? 6.194 -8.286 10.581 1.00 89.25 140 ARG A O 1
ATOM 1106 N N . LYS A 1 141 ? 4.318 -8.633 11.762 1.00 90.50 141 LYS A N 1
ATOM 1107 C CA . LYS A 1 141 ? 3.929 -9.857 11.039 1.00 90.50 141 LYS A CA 1
ATOM 1108 C C . LYS A 1 141 ? 3.593 -9.564 9.573 1.00 90.50 141 LYS A C 1
ATOM 1110 O O . LYS A 1 141 ? 3.925 -10.357 8.694 1.00 90.50 141 LYS A O 1
ATOM 1115 N N . ILE A 1 142 ? 2.961 -8.422 9.299 1.00 90.88 142 ILE A N 1
ATOM 1116 C CA . ILE A 1 142 ? 2.647 -7.964 7.937 1.00 90.88 142 ILE A CA 1
ATOM 1117 C C . ILE A 1 142 ? 3.941 -7.639 7.184 1.00 90.88 142 ILE A C 1
ATOM 1119 O O . ILE A 1 142 ? 4.118 -8.094 6.056 1.00 90.88 142 ILE A O 1
ATOM 1123 N N . ILE A 1 143 ? 4.886 -6.955 7.837 1.00 91.50 143 ILE A N 1
ATOM 1124 C CA . ILE A 1 143 ? 6.216 -6.653 7.281 1.00 91.50 143 ILE A CA 1
ATOM 1125 C C . ILE A 1 143 ? 6.988 -7.932 6.939 1.00 91.50 143 ILE A C 1
ATOM 1127 O O . ILE A 1 143 ? 7.501 -8.069 5.832 1.00 91.50 143 ILE A O 1
ATOM 1131 N N . GLN A 1 144 ? 7.022 -8.916 7.840 1.00 91.94 144 GLN A N 1
ATOM 1132 C CA . GLN A 1 144 ? 7.701 -10.194 7.590 1.00 91.94 144 GLN A CA 1
ATOM 1133 C C . GLN A 1 144 ? 7.104 -10.950 6.393 1.00 91.94 144 GLN A C 1
ATOM 1135 O O . GLN A 1 144 ? 7.842 -11.488 5.560 1.00 91.94 144 GLN A O 1
ATOM 1140 N N . LYS A 1 145 ? 5.769 -10.958 6.267 1.00 92.69 145 LYS A N 1
ATOM 1141 C CA . LYS A 1 145 ? 5.082 -11.529 5.099 1.00 92.69 145 LYS A CA 1
ATOM 1142 C C . LYS A 1 145 ? 5.430 -10.773 3.818 1.00 92.69 145 LYS A C 1
ATOM 1144 O O . LYS A 1 145 ? 5.674 -11.411 2.794 1.00 92.69 145 LYS A O 1
ATOM 1149 N N . GLN A 1 146 ? 5.486 -9.442 3.872 1.00 94.19 146 GLN A N 1
ATOM 1150 C CA . GLN A 1 146 ? 5.874 -8.623 2.726 1.00 94.19 146 GLN A CA 1
ATOM 1151 C C . GLN A 1 146 ? 7.303 -8.933 2.277 1.00 94.19 146 GLN A C 1
ATOM 1153 O O . GLN A 1 146 ? 7.506 -9.205 1.097 1.00 94.19 146 GLN A O 1
ATOM 1158 N N . ASN A 1 147 ? 8.259 -8.984 3.207 1.00 92.56 147 ASN A N 1
ATOM 1159 C CA . ASN A 1 147 ? 9.655 -9.307 2.911 1.00 92.56 147 ASN A CA 1
ATOM 1160 C C . ASN A 1 147 ? 9.787 -10.694 2.280 1.00 92.56 147 ASN A C 1
ATOM 1162 O O . ASN A 1 147 ? 10.441 -10.850 1.251 1.00 92.56 147 ASN A O 1
ATOM 1166 N N . SER A 1 148 ? 9.100 -11.694 2.835 1.00 92.50 148 SER A N 1
ATOM 1167 C CA . SER A 1 148 ? 9.098 -13.056 2.285 1.00 92.50 148 SER A CA 1
ATOM 1168 C C . SER A 1 148 ? 8.579 -13.090 0.842 1.00 92.50 148 SER A C 1
ATOM 1170 O O . SER A 1 148 ? 9.139 -13.775 -0.013 1.00 92.50 148 SER A O 1
ATOM 1172 N N . ARG A 1 149 ? 7.529 -12.314 0.542 1.00 92.81 149 ARG A N 1
ATOM 1173 C CA . ARG A 1 149 ? 6.989 -12.195 -0.818 1.00 92.81 149 ARG A CA 1
ATOM 1174 C C . ARG A 1 149 ? 7.921 -11.438 -1.751 1.00 92.81 149 ARG A C 1
ATOM 1176 O O . ARG A 1 149 ? 8.136 -11.910 -2.859 1.00 92.81 149 ARG A O 1
ATOM 1183 N N . ALA A 1 150 ? 8.485 -10.313 -1.318 1.00 90.12 150 ALA A N 1
ATOM 1184 C CA . ALA A 1 150 ? 9.448 -9.543 -2.103 1.00 90.12 150 ALA A CA 1
ATOM 1185 C C . ALA A 1 150 ? 10.656 -10.407 -2.501 1.00 90.12 150 ALA A C 1
ATOM 1187 O O . ALA A 1 150 ? 11.039 -10.430 -3.665 1.00 90.12 150 ALA A O 1
ATOM 1188 N N . HIS A 1 151 ? 11.179 -11.219 -1.575 1.00 89.88 151 HIS A N 1
ATOM 1189 C CA . HIS A 1 151 ? 12.240 -12.182 -1.875 1.00 89.88 151 HIS A CA 1
ATOM 1190 C C . HIS A 1 151 ? 11.824 -13.248 -2.892 1.00 89.88 151 HIS A C 1
ATOM 1192 O O . HIS A 1 151 ? 12.624 -13.599 -3.758 1.00 89.88 151 HIS A O 1
ATOM 1198 N N . LYS A 1 152 ? 10.586 -13.752 -2.811 1.00 89.62 152 LYS A N 1
ATOM 1199 C CA . LYS A 1 152 ? 10.061 -14.700 -3.800 1.00 89.62 152 LYS A CA 1
ATOM 1200 C C . LYS A 1 152 ? 9.999 -14.065 -5.192 1.00 89.62 152 LYS A C 1
ATOM 1202 O O . LYS A 1 152 ? 10.555 -14.623 -6.125 1.00 89.62 152 LYS A O 1
ATOM 1207 N N . PHE A 1 153 ? 9.424 -12.870 -5.301 1.00 88.19 153 PHE A N 1
ATOM 1208 C CA . PHE A 1 153 ? 9.355 -12.137 -6.567 1.00 88.19 153 PHE A CA 1
ATOM 1209 C C . PHE A 1 153 ? 10.741 -11.828 -7.139 1.00 88.19 153 PHE A C 1
ATOM 1211 O O . PHE A 1 153 ? 10.967 -12.042 -8.325 1.00 88.19 153 PHE A O 1
ATOM 1218 N N . LYS A 1 154 ? 11.703 -11.457 -6.286 1.00 88.00 154 LYS A N 1
ATOM 1219 C CA . LYS A 1 154 ? 13.094 -11.245 -6.700 1.00 88.00 154 LYS A CA 1
ATOM 1220 C C . LYS A 1 154 ? 13.739 -12.509 -7.269 1.00 88.00 154 LYS A C 1
ATOM 1222 O O . LYS A 1 154 ? 14.506 -12.426 -8.223 1.00 88.00 154 LYS A O 1
ATOM 1227 N N . LYS A 1 155 ? 13.427 -13.680 -6.705 1.00 85.38 155 LYS A N 1
ATOM 1228 C CA . LYS A 1 155 ? 13.877 -14.974 -7.238 1.00 85.38 155 LYS A CA 1
ATOM 1229 C C . LYS A 1 155 ? 13.240 -15.287 -8.597 1.00 85.38 155 LYS A C 1
ATOM 1231 O O . LYS A 1 155 ? 13.902 -15.883 -9.439 1.00 85.38 155 LYS A O 1
ATOM 1236 N N . ASP A 1 156 ? 12.002 -14.850 -8.804 1.00 83.56 156 ASP A N 1
ATOM 1237 C CA . ASP A 1 156 ? 11.245 -15.025 -10.048 1.00 83.56 156 ASP A CA 1
ATOM 1238 C C . ASP A 1 156 ? 11.603 -13.967 -11.123 1.00 83.56 156 ASP A C 1
ATOM 1240 O O . ASP A 1 156 ? 11.051 -13.990 -12.220 1.00 83.56 156 ASP A O 1
ATOM 1244 N N . GLY A 1 157 ? 12.543 -13.055 -10.836 1.00 80.31 157 GLY A N 1
ATOM 1245 C CA . GLY A 1 157 ? 13.020 -12.021 -11.766 1.00 80.31 157 GLY A CA 1
ATOM 1246 C C . GLY A 1 157 ? 12.264 -10.688 -11.704 1.00 80.31 157 GLY A C 1
ATOM 1247 O O . GLY A 1 157 ? 12.561 -9.787 -12.483 1.00 80.31 157 GLY A O 1
ATOM 1248 N N . GLU A 1 158 ? 11.317 -10.530 -10.777 1.00 81.00 158 GLU A N 1
ATOM 1249 C CA . GLU A 1 158 ? 10.619 -9.266 -10.521 1.00 81.00 158 GLU A CA 1
ATOM 1250 C C . GLU A 1 158 ? 11.329 -8.480 -9.404 1.00 81.00 158 GLU A C 1
ATOM 1252 O O . GLU A 1 158 ? 11.415 -8.940 -8.263 1.00 81.00 158 GLU A O 1
ATOM 1257 N N . ASP A 1 159 ? 11.817 -7.271 -9.697 1.00 74.75 159 ASP A N 1
ATOM 1258 C CA . ASP A 1 159 ? 12.475 -6.430 -8.688 1.00 74.75 159 ASP A CA 1
ATOM 1259 C C . ASP A 1 159 ? 11.445 -5.693 -7.818 1.00 74.75 159 ASP A C 1
ATOM 1261 O O . ASP A 1 159 ? 11.021 -4.572 -8.101 1.00 74.75 159 ASP A O 1
ATOM 1265 N N . LEU A 1 160 ? 11.005 -6.352 -6.745 1.00 80.06 160 LEU A N 1
ATOM 1266 C CA . LEU A 1 160 ? 10.157 -5.747 -5.721 1.00 80.06 160 LEU A CA 1
ATOM 1267 C C . LEU A 1 160 ? 10.971 -5.438 -4.465 1.00 80.06 160 LEU A C 1
ATOM 1269 O O . LEU A 1 160 ? 11.630 -6.308 -3.893 1.00 80.06 160 LEU A O 1
ATOM 1273 N N . ARG A 1 161 ? 10.868 -4.194 -3.984 1.00 81.94 161 ARG A N 1
ATOM 1274 C CA . ARG A 1 161 ? 11.539 -3.752 -2.754 1.00 81.94 161 ARG A CA 1
ATOM 1275 C C . ARG A 1 161 ? 10.964 -4.417 -1.499 1.00 81.94 161 ARG A C 1
ATOM 1277 O O . ARG A 1 161 ? 9.753 -4.410 -1.268 1.00 81.94 161 ARG A O 1
ATOM 1284 N N . SER A 1 162 ? 11.856 -4.914 -0.647 1.00 79.25 162 SER A N 1
ATOM 1285 C CA . SER A 1 162 ? 11.553 -5.318 0.731 1.00 79.25 162 SER A CA 1
ATOM 1286 C C . SER A 1 162 ? 11.358 -4.096 1.637 1.00 79.25 162 SER A C 1
ATOM 1288 O O . SER A 1 162 ? 11.913 -3.027 1.386 1.00 79.25 162 SER A O 1
ATOM 1290 N N . SER A 1 163 ? 10.577 -4.260 2.700 1.00 80.38 163 SER A N 1
ATOM 1291 C CA . SER A 1 163 ? 10.378 -3.268 3.754 1.00 80.38 163 SER A CA 1
ATOM 1292 C C . SER A 1 163 ? 11.584 -3.215 4.700 1.00 80.38 163 SER A C 1
ATOM 1294 O O . SER A 1 163 ? 12.156 -4.250 5.059 1.00 80.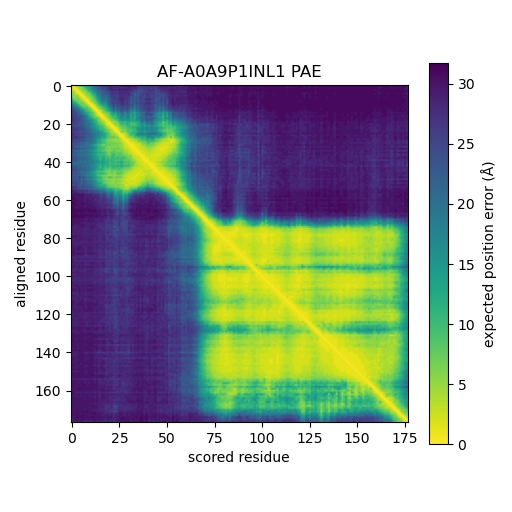38 163 SER A O 1
ATOM 1296 N N . SER A 1 164 ? 11.961 -2.004 5.116 1.00 75.31 164 SER A N 1
ATOM 1297 C CA . SER A 1 164 ? 12.984 -1.750 6.137 1.00 75.31 164 SER A CA 1
ATOM 1298 C C . SER A 1 164 ? 12.341 -1.262 7.442 1.00 75.31 164 SER A C 1
ATOM 1300 O O . SER A 1 164 ? 11.192 -0.821 7.453 1.00 75.31 164 SER A O 1
ATOM 1302 N N . GLU A 1 165 ? 13.071 -1.304 8.563 1.00 66.38 165 GLU A N 1
ATOM 1303 C CA . GLU A 1 165 ? 12.555 -0.790 9.847 1.00 66.38 165 GLU A CA 1
ATOM 1304 C C . GLU A 1 165 ? 12.175 0.697 9.795 1.00 66.38 165 GLU A C 1
ATOM 1306 O O . GLU A 1 165 ? 11.269 1.118 10.515 1.00 66.38 165 GLU A O 1
ATOM 1311 N N . ALA A 1 166 ? 12.796 1.477 8.904 1.00 65.94 166 ALA A N 1
ATOM 1312 C CA . ALA A 1 166 ? 12.455 2.880 8.674 1.00 65.94 166 ALA A CA 1
ATOM 1313 C C . ALA A 1 166 ? 11.033 3.072 8.112 1.00 65.94 166 ALA A C 1
ATOM 1315 O O . ALA A 1 166 ? 10.477 4.162 8.208 1.00 65.94 166 ALA A O 1
ATOM 1316 N N . CYS A 1 167 ? 10.429 2.021 7.550 1.00 66.12 167 CYS A N 1
ATOM 1317 C CA . CYS A 1 167 ? 9.071 2.045 7.015 1.00 66.12 167 CYS A CA 1
ATOM 1318 C C . CYS A 1 167 ? 7.995 1.739 8.072 1.00 66.12 167 CYS A C 1
ATOM 1320 O O . CYS A 1 167 ? 6.807 1.692 7.743 1.00 66.12 167 CYS A O 1
ATOM 1322 N N . LEU A 1 168 ? 8.379 1.507 9.334 1.00 71.25 168 LEU A N 1
ATOM 1323 C CA . LEU A 1 168 ? 7.417 1.377 10.423 1.00 71.25 168 LEU A CA 1
ATOM 1324 C C . LEU A 1 168 ? 6.714 2.718 10.679 1.00 71.25 168 LEU A C 1
ATOM 1326 O O . LEU A 1 168 ? 7.369 3.760 10.683 1.00 71.25 168 LEU A O 1
ATOM 1330 N N . PRO A 1 169 ? 5.407 2.701 10.989 1.00 69.94 169 PRO A N 1
ATOM 1331 C CA . PRO A 1 169 ? 4.704 3.905 11.402 1.00 69.94 169 PRO A CA 1
ATOM 1332 C C . PRO A 1 169 ? 5.392 4.497 12.638 1.00 69.94 169 PRO A C 1
ATOM 1334 O O . PRO A 1 169 ? 5.742 3.797 13.608 1.00 69.94 169 PRO A O 1
ATOM 1337 N N . GLN A 1 170 ? 5.627 5.801 12.568 1.00 72.94 170 GLN A N 1
ATOM 1338 C CA . GLN A 1 170 ? 6.142 6.575 13.684 1.00 72.94 170 GLN A CA 1
ATOM 1339 C C . GLN A 1 170 ? 5.005 6.822 14.673 1.00 72.94 170 GLN A C 1
ATOM 1341 O O . GLN A 1 170 ? 3.848 6.964 14.273 1.00 72.94 170 GLN A O 1
ATOM 1346 N N . THR A 1 171 ? 5.328 6.804 15.966 1.00 68.81 171 THR A N 1
ATOM 1347 C CA . THR A 1 171 ? 4.385 7.228 17.004 1.00 68.81 171 THR A CA 1
ATOM 1348 C C . THR A 1 171 ? 3.905 8.635 16.659 1.00 68.81 171 THR A C 1
ATOM 1350 O O . THR A 1 171 ? 4.761 9.486 16.406 1.00 68.81 171 THR A O 1
ATOM 1353 N N . PRO A 1 172 ? 2.584 8.885 16.615 1.00 64.44 172 PRO A N 1
ATOM 1354 C CA . PRO A 1 172 ? 2.072 10.236 16.458 1.00 64.44 172 PRO A CA 1
ATOM 1355 C C . PRO A 1 172 ? 2.705 11.120 17.531 1.00 64.44 172 PRO A C 1
ATOM 1357 O O . PRO A 1 172 ? 2.723 10.743 18.702 1.00 64.44 172 PRO A O 1
ATOM 1360 N N . ILE A 1 173 ? 3.275 12.251 17.123 1.00 61.19 173 ILE A N 1
ATOM 1361 C CA . ILE A 1 173 ? 3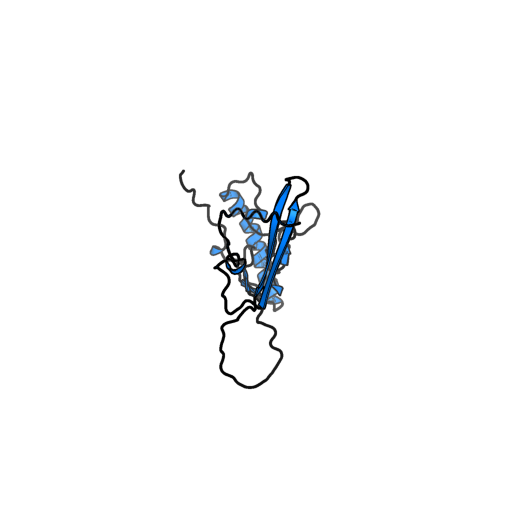.718 13.271 18.068 1.00 61.19 173 ILE A CA 1
ATOM 1362 C C . ILE A 1 173 ? 2.426 13.846 18.648 1.00 61.19 173 ILE A C 1
ATOM 1364 O O . ILE A 1 173 ? 1.638 14.441 17.912 1.00 61.19 173 ILE A O 1
ATOM 1368 N N . GLU A 1 174 ? 2.157 13.587 19.926 1.00 50.00 174 GLU A N 1
ATOM 1369 C CA . GLU A 1 174 ? 1.090 14.283 20.638 1.00 50.00 174 GLU A CA 1
ATOM 1370 C C . GLU A 1 174 ? 1.476 15.763 20.655 1.00 50.00 174 GLU A C 1
ATOM 1372 O O . GLU A 1 174 ? 2.442 16.162 21.301 1.00 50.00 174 GLU A O 1
ATOM 1377 N N . TYR A 1 175 ? 0.781 16.578 19.862 1.00 42.72 175 TYR A N 1
ATOM 1378 C CA . TYR A 1 175 ? 0.809 18.015 20.076 1.00 42.72 175 TYR A CA 1
ATOM 1379 C C . TYR A 1 175 ? 0.020 18.251 21.361 1.00 42.72 175 TYR A C 1
ATOM 1381 O O . TYR A 1 175 ? -1.205 18.097 21.361 1.00 42.72 175 TYR A O 1
ATOM 1389 N N . ASP A 1 176 ? 0.736 18.545 22.449 1.00 42.94 176 ASP A N 1
ATOM 1390 C CA . ASP A 1 176 ? 0.141 19.041 23.688 1.00 42.94 176 ASP A CA 1
ATOM 1391 C C . ASP A 1 176 ? -0.820 20.187 23.340 1.00 42.94 176 ASP A C 1
ATOM 1393 O O . ASP A 1 176 ? -0.459 21.126 22.623 1.00 42.94 176 ASP A O 1
ATOM 1397 N N . LYS A 1 177 ? -2.072 20.039 23.779 1.00 38.19 177 LYS A N 1
ATOM 1398 C CA . LYS A 1 177 ? -3.130 21.043 23.635 1.00 38.19 177 LYS A CA 1
ATOM 1399 C C . LYS A 1 177 ? -2.993 22.141 24.675 1.00 38.19 177 LYS A C 1
ATOM 1401 O O . LYS A 1 177 ? -2.681 21.798 25.836 1.00 38.19 177 LYS A O 1
#

Radius of gyration: 27.64 Å; Cα contacts (8 Å, |Δi|>4): 198; chains: 1; bounding box: 64×73×59 Å

Foldseek 3Di:
DDDDDDDDDDDDPPPPVNPPPPVDPPVFWPDKDWDWDQDPVVRDIDIDIGTDGHPPPPDPDDDDDDDDDCPDDADWDFQLAQARDIDRQVQWDQDVPPRGTHGPLLWQLDADPVRDIFHRHLVRPDDPPDDPVVSLVVNVSSLVSSQVSCVVCVVVVHNDGRGDPVSGDDDPDPPDD

pLDDT: mean 73.11, std 18.31, range [27.66, 94.19]

Mean predicted aligned error: 18.28 Å